Protein AF-A0A4Q5PYB6-F1 (afdb_monomer_lite)

Secondary structure (DSSP, 8-state):
--PPPPPP--GGGSHHHHHHHHHHHHHTTHHHHTSSS--TTTSSHHHHHHHHHHHHHHHTT---S-EEEEEES-TTSHHHHHHHHHHHHHHHHHT-SHHHHEEEEEE-S-HHHHHHHHHT-TTTTS-----

Foldseek 3Di:
DDDDDDDDDDPCPDPVVVVVVCVCQVCALVCPPVPVDDDCVCQDLVNLLVVLVVVCVVCVPPPDQADEAEDEACRNVSSVLSNLVNNVVVCVVVVGPVSVRYDYHYDYPHPSNVVVNVVVCSCVVPPDDDD

Structure (mmCIF, N/CA/C/O backbone):
data_AF-A0A4Q5PYB6-F1
#
_entry.id   AF-A0A4Q5PYB6-F1
#
loop_
_atom_site.group_PDB
_atom_site.id
_atom_site.type_symbol
_atom_site.label_atom_id
_atom_site.label_alt_id
_atom_site.label_comp_id
_atom_site.label_asym_id
_atom_site.label_entity_id
_atom_site.label_seq_id
_atom_site.pdbx_PDB_ins_code
_atom_site.Cartn_x
_atom_site.Cartn_y
_atom_site.Cartn_z
_atom_site.occupancy
_atom_site.B_iso_or_equiv
_atom_site.auth_seq_id
_atom_site.auth_comp_id
_atom_site.auth_asym_id
_atom_site.auth_atom_id
_atom_site.pdbx_PDB_model_num
ATOM 1 N N . MET A 1 1 ? 16.281 19.352 -38.956 1.00 60.66 1 MET A N 1
ATOM 2 C CA . MET A 1 1 ? 15.839 18.165 -38.191 1.00 60.66 1 MET A CA 1
ATOM 3 C C . MET A 1 1 ? 14.463 17.757 -38.706 1.00 60.66 1 MET A C 1
ATOM 5 O O . MET A 1 1 ? 13.590 18.611 -38.741 1.00 60.66 1 MET A O 1
ATOM 9 N N . LYS A 1 2 ? 14.287 16.523 -39.198 1.00 71.94 2 LYS A N 1
ATOM 10 C CA . LYS A 1 2 ? 12.985 16.002 -39.656 1.00 71.94 2 LYS A CA 1
ATOM 11 C C . LYS A 1 2 ? 12.525 14.944 -38.658 1.00 71.94 2 LYS A C 1
ATOM 13 O O . LYS A 1 2 ? 13.247 13.976 -38.448 1.00 71.94 2 LYS A O 1
ATOM 18 N N . PHE A 1 3 ? 11.355 15.130 -38.059 1.00 74.88 3 PHE A N 1
ATOM 19 C CA . PHE A 1 3 ? 10.712 14.103 -37.243 1.00 74.88 3 PHE A CA 1
ATOM 20 C C . PHE A 1 3 ? 9.848 13.225 -38.148 1.00 74.88 3 PHE A C 1
ATOM 22 O O . PHE A 1 3 ? 9.122 13.742 -38.997 1.00 74.88 3 PHE A O 1
ATOM 29 N N . LYS A 1 4 ? 9.938 11.904 -37.987 1.00 80.44 4 LYS A N 1
ATOM 30 C CA . LYS A 1 4 ? 8.961 10.968 -38.548 1.00 80.44 4 LYS A CA 1
ATOM 31 C C . LYS A 1 4 ? 8.004 10.569 -37.437 1.00 80.44 4 LYS A C 1
ATOM 33 O O . LYS A 1 4 ? 8.448 10.217 -36.347 1.00 80.44 4 LYS A O 1
ATOM 38 N N . LEU A 1 5 ? 6.712 10.634 -37.727 1.00 81.88 5 LEU A N 1
ATOM 39 C CA . LEU A 1 5 ? 5.692 10.054 -36.865 1.00 81.88 5 LEU A CA 1
ATOM 40 C C . LEU A 1 5 ? 5.720 8.532 -37.042 1.00 81.88 5 LEU A C 1
ATOM 42 O O . LEU A 1 5 ? 5.927 8.045 -38.155 1.00 81.88 5 LEU A O 1
ATOM 46 N N . GLY A 1 6 ? 5.565 7.802 -35.937 1.00 80.38 6 GLY A N 1
ATOM 47 C CA . GLY A 1 6 ? 5.374 6.354 -35.974 1.00 80.38 6 GLY A CA 1
ATOM 48 C C . GLY A 1 6 ? 4.013 5.991 -36.565 1.00 80.38 6 GLY A C 1
ATOM 49 O O . GLY A 1 6 ? 3.124 6.840 -36.666 1.00 80.38 6 GLY A O 1
ATOM 50 N N . GLU A 1 7 ? 3.852 4.729 -36.952 1.00 87.38 7 GLU A N 1
ATOM 51 C CA . GLU A 1 7 ? 2.546 4.211 -37.356 1.00 87.38 7 GLU A CA 1
ATOM 52 C C . GLU A 1 7 ? 1.567 4.231 -36.177 1.00 87.38 7 GLU A C 1
ATOM 54 O O . GLU A 1 7 ? 1.961 4.128 -35.012 1.00 87.38 7 GLU A O 1
ATOM 59 N N . LEU A 1 8 ? 0.276 4.383 -36.478 1.00 92.06 8 LEU A N 1
ATOM 60 C CA . LEU A 1 8 ? -0.761 4.294 -35.460 1.00 92.06 8 LEU A CA 1
ATOM 61 C C . LEU A 1 8 ? -0.918 2.830 -35.043 1.00 92.06 8 LEU A C 1
ATOM 63 O O . LEU A 1 8 ? -1.273 1.973 -35.848 1.00 92.06 8 LEU A O 1
ATOM 67 N N . GLN A 1 9 ? -0.678 2.556 -33.770 1.00 93.06 9 GLN A N 1
ATOM 68 C CA . GLN A 1 9 ? -0.737 1.219 -33.194 1.00 93.06 9 GLN A CA 1
ATOM 69 C C . GLN A 1 9 ? -1.189 1.298 -31.738 1.00 93.06 9 GLN A C 1
ATOM 71 O O . GLN A 1 9 ? -1.109 2.357 -31.110 1.00 93.06 9 GLN A O 1
ATOM 76 N N . SER A 1 10 ? -1.636 0.171 -31.186 1.00 94.75 10 SER A N 1
ATOM 77 C CA . SER A 1 10 ? -1.928 0.074 -29.757 1.00 94.75 10 SER A CA 1
ATOM 78 C C . SER A 1 10 ? -0.689 0.425 -28.925 1.00 94.75 10 SER A C 1
ATOM 80 O O . SER A 1 10 ? 0.444 0.095 -29.299 1.00 94.75 10 SER A O 1
ATOM 82 N N . PHE A 1 11 ? -0.902 1.124 -27.807 1.00 89.12 11 PHE A N 1
ATOM 83 C CA . PHE A 1 11 ? 0.186 1.664 -26.992 1.00 89.12 11 PHE A CA 1
ATOM 84 C C . PHE A 1 11 ? 1.107 0.570 -26.443 1.00 89.12 11 PHE A C 1
ATOM 86 O O . PHE A 1 11 ? 2.320 0.742 -26.484 1.00 89.12 11 PHE A O 1
ATOM 93 N N . ASP A 1 12 ? 0.551 -0.575 -26.047 1.00 91.06 12 ASP A N 1
ATOM 94 C CA . ASP A 1 12 ? 1.261 -1.770 -25.566 1.00 91.06 12 ASP A CA 1
ATOM 95 C C . ASP A 1 12 ? 2.244 -2.360 -26.591 1.00 91.06 12 ASP A C 1
ATOM 97 O O . ASP A 1 12 ? 3.190 -3.055 -26.233 1.00 91.06 12 ASP A O 1
ATOM 101 N N . LYS A 1 13 ? 2.062 -2.050 -27.878 1.00 91.81 13 LYS A N 1
ATOM 102 C CA . LYS A 1 13 ? 2.979 -2.466 -28.946 1.00 91.81 13 LYS A CA 1
ATOM 103 C C . LYS A 1 13 ? 4.038 -1.410 -29.255 1.00 91.81 13 LYS A C 1
ATOM 105 O O . LYS A 1 13 ? 4.918 -1.650 -30.081 1.00 91.81 13 LYS A O 1
ATOM 110 N N . SER A 1 14 ? 3.899 -0.201 -28.705 1.00 91.81 14 SER A N 1
ATOM 111 C CA . SER A 1 14 ? 4.728 0.947 -29.076 1.00 91.81 14 SER A CA 1
ATOM 112 C C . SER A 1 14 ? 6.150 0.815 -28.529 1.00 91.81 14 SER A C 1
ATOM 114 O O . SER A 1 14 ? 6.339 0.291 -27.429 1.00 91.81 14 SER A O 1
ATOM 116 N N . PRO A 1 15 ? 7.164 1.364 -29.225 1.00 90.19 15 PRO A N 1
ATOM 117 C CA . PRO A 1 15 ? 8.520 1.418 -28.685 1.00 90.19 15 PRO A CA 1
ATOM 118 C C . PRO A 1 15 ? 8.591 2.128 -27.325 1.00 90.19 15 PRO A C 1
ATOM 120 O O . PRO A 1 15 ? 9.404 1.762 -26.481 1.00 90.19 15 PRO A O 1
ATOM 123 N N . ILE A 1 16 ? 7.718 3.118 -27.096 1.00 90.69 16 ILE A N 1
ATOM 124 C CA . ILE A 1 16 ? 7.609 3.834 -25.818 1.00 90.69 16 ILE A CA 1
ATOM 125 C C . ILE A 1 16 ? 7.209 2.869 -24.700 1.00 90.69 16 ILE A C 1
ATOM 127 O O . ILE A 1 16 ? 7.831 2.884 -23.639 1.00 90.69 16 ILE A O 1
ATOM 131 N N . TRP A 1 17 ? 6.224 2.001 -24.942 1.00 91.38 17 TRP A N 1
ATOM 132 C CA . TRP A 1 17 ? 5.831 0.986 -23.968 1.00 91.38 17 TRP A CA 1
ATOM 133 C C . TRP A 1 17 ? 6.957 0.000 -23.686 1.00 91.38 17 TRP A C 1
ATOM 135 O O . TRP A 1 17 ? 7.230 -0.277 -22.527 1.00 91.38 17 TRP A O 1
ATOM 145 N N . THR A 1 18 ? 7.679 -0.463 -24.709 1.00 91.25 18 THR A N 1
ATOM 146 C CA . THR A 1 18 ? 8.838 -1.348 -24.506 1.00 91.25 18 THR A CA 1
ATOM 147 C C . THR A 1 18 ? 9.921 -0.702 -23.639 1.00 91.25 18 THR A C 1
ATOM 149 O O . THR A 1 18 ? 10.520 -1.373 -22.802 1.00 91.25 18 THR A O 1
ATOM 152 N N . ILE A 1 19 ? 10.183 0.597 -23.822 1.00 91.44 19 ILE A N 1
ATOM 153 C CA . ILE A 1 19 ? 11.144 1.341 -22.993 1.00 91.44 19 ILE A CA 1
ATOM 154 C C . ILE A 1 19 ? 10.644 1.433 -21.547 1.00 91.44 19 ILE A C 1
ATOM 156 O O . ILE A 1 19 ? 11.412 1.189 -20.619 1.00 91.44 19 ILE A O 1
ATOM 160 N N . HIS A 1 20 ? 9.365 1.762 -21.359 1.00 88.88 20 HIS A N 1
ATOM 161 C CA . HIS A 1 20 ? 8.745 1.863 -20.040 1.00 88.88 20 HIS A CA 1
ATOM 162 C C . HIS A 1 20 ? 8.745 0.516 -19.307 1.00 88.88 20 HIS A C 1
ATOM 164 O O . HIS A 1 20 ? 9.162 0.441 -18.156 1.00 88.88 20 HIS A O 1
ATOM 170 N N . ASP A 1 21 ? 8.335 -0.555 -19.988 1.00 88.44 21 ASP A N 1
ATOM 171 C CA . ASP A 1 21 ? 8.307 -1.915 -19.456 1.00 88.44 21 ASP A CA 1
ATOM 172 C C . ASP A 1 21 ? 9.690 -2.338 -18.952 1.00 88.44 21 ASP A C 1
ATOM 174 O O . ASP A 1 21 ? 9.851 -2.611 -17.760 1.00 88.44 21 ASP A O 1
ATOM 178 N N . LYS A 1 22 ? 10.713 -2.254 -19.816 1.00 90.06 22 LYS A N 1
ATOM 179 C CA . LYS A 1 22 ? 12.100 -2.559 -19.438 1.00 90.06 22 LYS A CA 1
ATOM 180 C C . LYS A 1 22 ? 12.565 -1.739 -18.245 1.00 90.06 22 LYS A C 1
ATOM 182 O O . LYS A 1 22 ? 13.161 -2.293 -17.327 1.00 90.06 22 LYS A O 1
ATOM 187 N N . TYR A 1 23 ? 12.257 -0.441 -18.223 1.00 89.50 23 TYR A N 1
ATOM 188 C CA . TYR A 1 23 ? 12.702 0.439 -17.151 1.00 89.50 23 TYR A CA 1
ATOM 189 C C . TYR A 1 23 ? 12.274 -0.066 -15.767 1.00 89.50 23 TYR A C 1
ATOM 191 O O . TYR A 1 23 ? 13.147 -0.270 -14.927 1.00 89.50 23 TYR A O 1
ATOM 199 N N . TYR A 1 24 ? 10.983 -0.302 -15.500 1.00 87.19 24 TYR A N 1
ATOM 200 C CA . TYR A 1 24 ? 10.579 -0.716 -14.145 1.00 87.19 24 TYR A CA 1
ATOM 201 C C . TYR A 1 24 ? 10.849 -2.192 -13.850 1.00 87.19 24 TYR A C 1
ATOM 203 O O . TYR A 1 24 ? 11.041 -2.531 -12.679 1.00 87.19 24 TYR A O 1
ATOM 211 N N . GLN A 1 25 ? 10.875 -3.071 -14.859 1.00 86.56 25 GLN A N 1
ATOM 212 C CA . GLN A 1 25 ? 11.246 -4.474 -14.636 1.00 86.56 25 GLN A CA 1
ATOM 213 C C . GLN A 1 25 ? 12.716 -4.594 -14.211 1.00 86.56 25 GLN A C 1
ATOM 215 O O . GLN A 1 25 ? 13.031 -5.346 -13.287 1.00 86.56 25 GLN A O 1
ATOM 220 N N . GLU A 1 26 ? 13.606 -3.811 -14.829 1.00 87.69 26 GLU A N 1
ATOM 221 C CA . GLU A 1 26 ? 15.044 -3.830 -14.536 1.00 87.69 26 GLU A CA 1
ATOM 222 C C . GLU A 1 26 ? 15.413 -2.991 -13.304 1.00 87.69 26 GLU A C 1
ATOM 224 O O . GLU A 1 26 ? 16.273 -3.392 -12.520 1.00 87.69 26 GLU A O 1
ATOM 229 N N . ASN A 1 27 ? 14.788 -1.823 -13.107 1.00 83.38 27 ASN A N 1
ATOM 230 C CA . ASN A 1 27 ? 15.210 -0.893 -12.055 1.00 83.38 27 ASN A CA 1
ATOM 231 C C . ASN A 1 27 ? 14.570 -1.173 -10.690 1.00 83.38 27 ASN A C 1
ATOM 233 O O . ASN A 1 27 ? 15.187 -0.820 -9.679 1.00 83.38 27 ASN A O 1
ATOM 237 N N . GLY A 1 28 ? 13.379 -1.785 -10.625 1.00 84.38 28 GLY A N 1
ATOM 238 C CA . GLY A 1 28 ? 12.685 -2.039 -9.356 1.00 84.38 28 GLY A CA 1
ATOM 239 C C . GLY A 1 28 ? 12.688 -0.802 -8.453 1.00 84.38 28 GLY A C 1
ATOM 240 O O . GLY A 1 28 ? 12.450 0.312 -8.921 1.00 84.38 28 GLY A O 1
ATOM 241 N N . LYS A 1 29 ? 13.068 -0.947 -7.173 1.00 78.56 29 LYS A N 1
ATOM 242 C CA . LYS A 1 29 ? 13.110 0.178 -6.213 1.00 78.56 29 LYS A CA 1
ATOM 243 C C . LYS A 1 29 ? 13.979 1.360 -6.649 1.00 78.56 29 LYS A C 1
ATOM 245 O O . LYS A 1 29 ? 13.783 2.483 -6.174 1.00 78.56 29 LYS A O 1
ATOM 250 N N . ASN A 1 30 ? 14.977 1.124 -7.503 1.00 80.94 30 ASN A N 1
ATOM 251 C CA . ASN A 1 30 ? 15.903 2.167 -7.941 1.00 80.94 30 ASN A CA 1
ATOM 252 C C . ASN A 1 30 ? 15.212 3.213 -8.821 1.00 80.94 30 ASN A C 1
ATOM 254 O O . ASN A 1 30 ? 15.688 4.348 -8.876 1.00 80.94 30 ASN A O 1
ATOM 258 N N . SER A 1 31 ? 14.058 2.877 -9.409 1.00 78.81 31 SER A N 1
ATOM 259 C CA . SER A 1 31 ? 13.185 3.830 -10.099 1.00 78.81 31 SER A CA 1
ATOM 260 C C . SER A 1 31 ? 12.790 5.012 -9.202 1.00 78.81 31 SER A C 1
ATOM 262 O O . SER A 1 31 ? 12.691 6.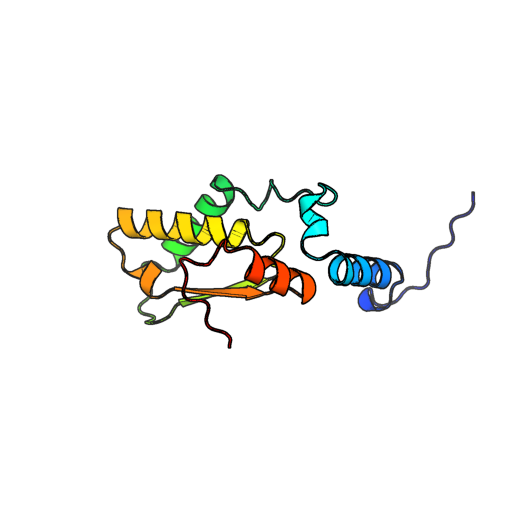140 -9.681 1.00 78.81 31 SER A O 1
ATOM 264 N N . TRP A 1 32 ? 12.640 4.788 -7.890 1.00 79.62 32 TRP A N 1
ATOM 265 C CA . TRP A 1 32 ? 12.276 5.834 -6.923 1.00 79.62 32 TRP A CA 1
ATOM 266 C C . TRP A 1 32 ? 13.467 6.328 -6.094 1.00 79.62 32 TRP A C 1
ATOM 268 O O . TRP A 1 32 ? 13.562 7.523 -5.819 1.00 79.62 32 TRP A O 1
ATOM 278 N N . LYS A 1 33 ? 14.406 5.447 -5.714 1.00 72.88 33 LYS A N 1
ATOM 279 C CA . LYS A 1 33 ? 15.528 5.810 -4.821 1.00 72.88 33 LYS A CA 1
ATOM 280 C C . LYS A 1 33 ? 16.455 6.884 -5.384 1.00 72.88 33 LYS A C 1
ATOM 282 O O . LYS A 1 33 ? 16.930 7.721 -4.626 1.00 72.88 33 LYS A O 1
ATOM 287 N N . ASN A 1 34 ? 16.697 6.873 -6.692 1.00 73.06 34 ASN A N 1
ATOM 288 C CA . ASN A 1 34 ? 17.645 7.795 -7.323 1.00 73.06 34 ASN A CA 1
ATOM 289 C C . ASN A 1 34 ? 17.011 9.144 -7.702 1.00 73.06 34 ASN A C 1
ATOM 291 O O . ASN A 1 34 ? 17.636 9.947 -8.388 1.00 73.06 34 ASN A O 1
ATOM 295 N N . GLY A 1 35 ? 15.758 9.394 -7.299 1.00 64.62 35 GLY A N 1
ATOM 296 C CA . GLY A 1 35 ? 15.045 10.636 -7.609 1.00 64.62 35 GLY A CA 1
ATOM 297 C C . GLY A 1 35 ? 14.648 10.789 -9.081 1.00 64.62 35 GLY A C 1
ATOM 298 O O . GLY A 1 35 ? 14.149 11.844 -9.460 1.00 64.62 35 GLY A O 1
ATOM 299 N N . HIS A 1 36 ? 14.833 9.750 -9.904 1.00 73.62 36 HIS A N 1
ATOM 300 C CA . HIS A 1 36 ? 14.425 9.753 -11.312 1.00 73.62 36 HIS A CA 1
ATOM 301 C C . HIS A 1 36 ? 12.912 9.912 -11.470 1.00 73.62 36 HIS A C 1
ATOM 303 O O . HIS A 1 36 ? 12.455 10.562 -12.408 1.00 73.62 36 HIS A O 1
ATOM 309 N N . ILE A 1 37 ? 12.142 9.348 -10.537 1.00 80.25 37 ILE A N 1
ATOM 310 C CA . ILE A 1 37 ? 10.690 9.478 -10.499 1.00 80.25 37 ILE A CA 1
ATOM 311 C C . ILE A 1 37 ? 10.284 10.171 -9.195 1.00 80.25 37 ILE A C 1
ATOM 313 O O . ILE A 1 37 ? 10.495 9.610 -8.114 1.00 80.25 37 ILE A O 1
ATOM 317 N N . PRO A 1 38 ? 9.687 11.375 -9.255 1.00 79.81 38 PRO A N 1
ATOM 318 C CA . PRO A 1 38 ? 9.210 12.060 -8.064 1.00 79.81 38 PRO A CA 1
ATOM 319 C C . PRO A 1 38 ? 8.028 11.294 -7.458 1.00 79.81 38 PRO A C 1
ATOM 321 O O . PRO A 1 38 ? 6.990 11.141 -8.092 1.00 79.81 38 PRO A O 1
ATOM 324 N N . PHE A 1 39 ? 8.172 10.840 -6.212 1.00 81.75 39 PHE A N 1
ATOM 325 C CA . PHE A 1 39 ? 7.124 10.092 -5.500 1.00 81.75 39 PHE A CA 1
ATOM 326 C C . PHE A 1 39 ? 6.557 10.836 -4.282 1.00 81.75 39 PHE A C 1
ATOM 328 O O . PHE A 1 39 ? 5.470 10.518 -3.812 1.00 81.75 39 PHE A O 1
ATOM 335 N N . ASN A 1 40 ? 7.252 11.857 -3.771 1.00 80.56 40 ASN A N 1
ATOM 336 C CA . ASN A 1 40 ? 6.882 12.531 -2.519 1.00 80.56 40 ASN A CA 1
ATOM 337 C C . ASN A 1 40 ? 5.526 13.248 -2.564 1.00 80.56 40 ASN A C 1
ATOM 339 O O . ASN A 1 40 ? 4.954 13.512 -1.511 1.00 80.56 40 ASN A O 1
ATOM 343 N N . ILE A 1 41 ? 4.999 13.567 -3.750 1.00 85.06 41 ILE A N 1
ATOM 344 C CA . ILE A 1 41 ? 3.687 14.212 -3.882 1.00 85.06 41 ILE A CA 1
ATOM 345 C C . ILE A 1 41 ? 2.540 13.273 -3.475 1.00 85.06 41 ILE A C 1
ATOM 347 O O . ILE A 1 41 ? 1.611 13.713 -2.799 1.00 85.06 41 ILE A O 1
ATOM 351 N N . THR A 1 42 ? 2.638 11.984 -3.811 1.00 86.38 42 THR A N 1
ATOM 352 C CA . THR A 1 42 ? 1.633 10.956 -3.493 1.00 86.38 42 THR A CA 1
ATOM 353 C C . THR A 1 42 ? 2.030 10.077 -2.310 1.00 86.38 42 THR A C 1
ATOM 355 O O . THR A 1 42 ? 1.165 9.559 -1.617 1.00 86.38 42 THR A O 1
ATOM 358 N N . SER A 1 43 ? 3.321 9.941 -2.015 1.00 88.88 43 SER A N 1
ATOM 359 C CA . SER A 1 43 ? 3.825 9.031 -0.980 1.00 88.88 43 SER A CA 1
ATOM 360 C C . SER A 1 43 ? 4.367 9.794 0.227 1.00 88.88 43 SER A C 1
ATOM 362 O O . SER A 1 43 ? 5.535 9.678 0.591 1.00 88.88 43 SER A O 1
ATOM 364 N N . ASN A 1 44 ? 3.507 10.601 0.849 1.00 92.38 44 ASN A N 1
ATOM 365 C CA . ASN A 1 44 ? 3.798 11.297 2.101 1.00 92.38 44 ASN A CA 1
ATOM 366 C C . ASN A 1 44 ? 2.665 11.103 3.118 1.00 92.38 44 ASN A C 1
ATOM 368 O O . ASN A 1 44 ? 1.510 10.872 2.751 1.00 92.38 44 ASN A O 1
ATOM 372 N N . SER A 1 45 ? 2.992 11.264 4.402 1.00 93.12 45 SER A N 1
ATOM 373 C CA . SER A 1 45 ? 2.046 11.070 5.509 1.00 93.12 45 SER A CA 1
ATOM 374 C C . SER A 1 45 ? 0.782 11.934 5.392 1.00 93.12 45 SER A C 1
ATOM 376 O O . SER A 1 45 ? -0.324 11.454 5.635 1.00 93.12 45 SER A O 1
ATOM 378 N N . ARG A 1 46 ? 0.895 13.193 4.942 1.00 95.94 46 ARG A N 1
ATOM 379 C CA . ARG A 1 46 ? -0.264 14.092 4.825 1.00 95.94 46 ARG A CA 1
ATOM 380 C C . ARG A 1 46 ? -1.231 13.657 3.722 1.00 95.94 46 ARG A C 1
ATOM 382 O O . ARG A 1 46 ? -2.446 13.776 3.892 1.00 95.94 46 ARG A O 1
ATOM 389 N N . PHE A 1 47 ? -0.718 13.188 2.592 1.00 96.25 47 PHE A N 1
ATOM 390 C CA . PHE A 1 47 ? -1.532 12.652 1.505 1.00 96.25 47 PHE A CA 1
ATOM 391 C C . PHE A 1 47 ? -2.190 11.331 1.919 1.00 96.25 47 PHE A C 1
ATOM 393 O O . PHE A 1 47 ? -3.400 11.167 1.759 1.00 96.25 47 PHE A O 1
ATOM 400 N N . ALA A 1 48 ? -1.425 10.436 2.545 1.00 97.25 48 ALA A N 1
ATOM 401 C CA . ALA A 1 48 ? -1.928 9.173 3.068 1.00 97.25 48 ALA A CA 1
ATOM 402 C C . ALA A 1 48 ? -3.032 9.364 4.121 1.00 97.25 48 ALA A C 1
ATOM 404 O O . ALA A 1 48 ? -4.073 8.724 4.025 1.00 97.25 48 ALA A O 1
ATOM 405 N N . TYR A 1 49 ? -2.870 10.309 5.056 1.00 98.19 49 TYR A N 1
ATOM 406 C CA . TYR A 1 49 ? -3.891 10.652 6.053 1.00 98.19 49 TYR A CA 1
ATOM 407 C C . TYR A 1 49 ? -5.224 11.054 5.415 1.00 98.19 49 TYR A C 1
ATOM 409 O O . TYR A 1 49 ? -6.284 10.598 5.841 1.00 98.19 49 TYR A O 1
ATOM 417 N N . GLN A 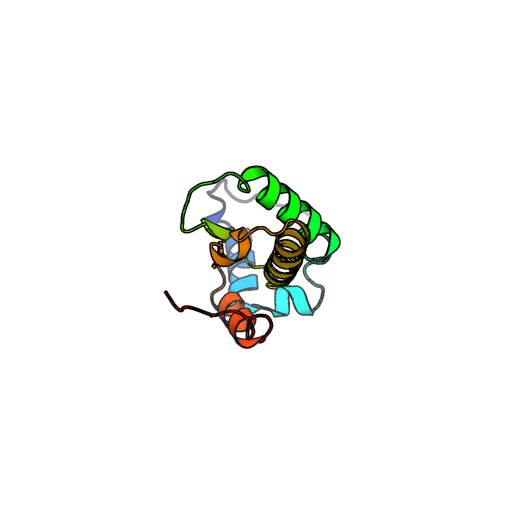1 50 ? -5.187 11.902 4.385 1.00 97.88 50 GLN A N 1
ATOM 418 C CA . GLN A 1 50 ? -6.404 12.352 3.707 1.00 97.88 50 GLN A CA 1
ATOM 419 C C . GLN A 1 50 ? -7.141 11.180 3.047 1.00 97.88 50 GLN A C 1
ATOM 421 O O . GLN A 1 50 ? -8.356 11.068 3.195 1.00 97.88 50 GLN A O 1
ATOM 426 N N . ASN A 1 51 ? -6.405 10.273 2.401 1.00 97.88 51 ASN A N 1
ATOM 427 C CA . ASN A 1 51 ? -6.973 9.067 1.796 1.00 97.88 51 ASN A CA 1
ATOM 428 C C . ASN A 1 51 ? -7.507 8.088 2.851 1.00 97.88 51 ASN A C 1
ATOM 430 O O . ASN A 1 51 ? -8.632 7.611 2.725 1.00 97.88 51 ASN A O 1
ATOM 434 N N . ALA A 1 52 ? -6.751 7.839 3.923 1.00 98.25 52 ALA A N 1
ATOM 435 C CA . ALA A 1 52 ? -7.172 6.984 5.031 1.00 98.25 52 ALA A CA 1
ATOM 436 C C . ALA A 1 52 ? -8.446 7.512 5.705 1.00 98.25 52 ALA A C 1
ATOM 438 O O . ALA A 1 52 ? -9.338 6.737 6.039 1.00 98.25 52 ALA A O 1
ATOM 439 N N . LYS A 1 53 ? -8.574 8.837 5.846 1.00 98.38 53 LYS A N 1
ATOM 440 C CA . LYS A 1 53 ? -9.779 9.478 6.377 1.00 98.38 53 LYS A CA 1
ATOM 441 C C . LYS A 1 53 ? -10.986 9.288 5.461 1.00 98.38 53 LYS A C 1
ATOM 443 O O . LYS A 1 53 ? -12.055 8.952 5.958 1.00 98.38 53 LYS A O 1
ATOM 448 N N . ILE A 1 54 ? -10.827 9.489 4.152 1.00 98.38 54 ILE A N 1
ATOM 449 C CA . ILE A 1 54 ? -11.910 9.254 3.183 1.00 98.38 54 ILE A CA 1
ATOM 450 C C . ILE A 1 54 ? -12.353 7.790 3.239 1.00 98.38 54 ILE A C 1
ATOM 452 O O . ILE A 1 54 ? -13.545 7.522 3.359 1.00 98.38 54 ILE A O 1
ATOM 456 N N . PHE A 1 55 ? -11.397 6.857 3.217 1.00 98.12 55 PHE A N 1
ATOM 457 C CA . PHE A 1 55 ? -11.679 5.429 3.333 1.00 98.12 55 PHE A CA 1
ATOM 458 C C . PHE A 1 55 ? -12.436 5.107 4.626 1.00 98.12 55 PHE A C 1
ATOM 460 O O . PHE A 1 55 ? -13.498 4.493 4.571 1.00 98.12 55 PHE A O 1
ATOM 467 N N . PHE A 1 56 ? -11.935 5.571 5.776 1.00 98.38 56 PHE A N 1
ATOM 468 C CA . PHE A 1 56 ? -12.579 5.358 7.069 1.00 98.38 56 PHE A CA 1
ATOM 469 C C . PHE A 1 56 ? -14.025 5.859 7.067 1.00 98.38 56 PHE A C 1
ATOM 471 O O . PHE A 1 56 ? -14.928 5.105 7.407 1.00 98.38 56 PHE A O 1
ATOM 478 N N . GLU A 1 57 ? -14.272 7.102 6.649 1.00 98.31 57 GLU A N 1
ATOM 479 C CA . GLU A 1 57 ? -15.627 7.665 6.647 1.00 98.31 57 GLU A CA 1
ATOM 480 C C . GLU A 1 57 ? -16.569 6.936 5.679 1.00 98.31 57 GLU A C 1
ATOM 482 O O . GLU A 1 57 ? -17.761 6.836 5.962 1.00 98.31 57 GLU A O 1
ATOM 487 N N . ALA A 1 58 ? -16.048 6.388 4.578 1.00 97.81 58 ALA A N 1
ATOM 488 C CA . ALA A 1 58 ? -16.836 5.625 3.614 1.00 97.81 58 ALA A CA 1
ATOM 489 C C . ALA A 1 58 ? -17.263 4.240 4.132 1.00 97.81 58 ALA A C 1
ATOM 491 O O . ALA A 1 58 ? -18.292 3.724 3.702 1.00 97.81 58 ALA A O 1
ATOM 492 N N . VAL A 1 59 ? -16.483 3.627 5.030 1.00 97.44 59 VAL A N 1
ATOM 493 C CA . VAL A 1 59 ? -16.687 2.226 5.452 1.00 97.44 59 VAL A CA 1
ATOM 494 C C . VAL A 1 59 ? -16.846 2.027 6.963 1.00 97.44 59 VAL A C 1
ATOM 496 O O . VAL A 1 59 ? -17.005 0.890 7.406 1.00 97.44 59 VAL A O 1
ATOM 499 N N . LYS A 1 60 ? -16.846 3.097 7.769 1.00 95.69 60 LYS A N 1
ATOM 500 C CA . LYS A 1 60 ? -16.976 3.035 9.241 1.00 95.69 60 LYS A CA 1
ATOM 501 C C . LYS A 1 60 ? -18.226 2.295 9.722 1.00 95.69 60 LYS A C 1
ATOM 503 O O . LYS A 1 60 ? -18.153 1.608 10.734 1.00 95.69 60 LYS A O 1
ATOM 508 N N . ASP A 1 61 ? -19.322 2.389 8.972 1.00 95.56 61 ASP A N 1
ATOM 509 C CA . ASP A 1 61 ? -20.611 1.766 9.301 1.00 95.56 61 ASP A CA 1
ATOM 510 C C . ASP A 1 61 ? -20.807 0.415 8.581 1.00 95.56 61 ASP A C 1
ATOM 512 O O . ASP A 1 61 ? -21.877 -0.188 8.634 1.00 95.56 61 ASP A O 1
ATOM 516 N N . SER A 1 62 ? -19.775 -0.078 7.885 1.00 94.44 62 SER A N 1
ATOM 517 C CA . SER A 1 62 ? -19.819 -1.357 7.178 1.00 94.44 62 SER A CA 1
ATOM 518 C C . SER A 1 62 ? -19.835 -2.534 8.150 1.00 94.44 62 SER A C 1
ATOM 520 O O . SER A 1 62 ? -18.917 -2.687 8.962 1.00 94.44 62 SER A O 1
ATOM 522 N N . SER A 1 63 ? -20.818 -3.420 7.986 1.00 94.06 63 SER A N 1
ATOM 523 C CA . SER A 1 63 ? -20.948 -4.684 8.719 1.00 94.06 63 SER A CA 1
ATOM 524 C C . SER A 1 63 ? -20.075 -5.821 8.171 1.00 94.06 63 SER A C 1
ATOM 526 O O . SER A 1 63 ? -20.149 -6.941 8.672 1.00 94.06 63 SER A O 1
ATOM 528 N N . LEU A 1 64 ? -19.253 -5.571 7.144 1.00 95.06 64 LEU A N 1
ATOM 529 C CA . LEU A 1 64 ? -18.381 -6.594 6.561 1.00 95.06 64 LEU A CA 1
ATOM 530 C C . LEU A 1 64 ? -17.325 -7.056 7.569 1.00 95.06 64 LEU A C 1
ATOM 532 O O . LEU A 1 64 ? -16.571 -6.243 8.093 1.00 95.06 64 LEU A O 1
ATOM 536 N N . GLU A 1 65 ? -17.190 -8.362 7.779 1.00 94.44 65 GLU A N 1
ATOM 537 C CA . GLU A 1 65 ? -16.165 -8.909 8.681 1.00 94.44 65 GLU A CA 1
ATOM 538 C C . GLU A 1 65 ? -14.735 -8.677 8.170 1.00 94.44 65 GLU A C 1
ATOM 540 O O . GLU A 1 65 ? -13.803 -8.545 8.963 1.00 94.44 65 GLU A O 1
ATOM 545 N N . LYS A 1 66 ? -14.556 -8.602 6.844 1.00 95.75 66 LYS A N 1
ATOM 546 C CA . LYS A 1 66 ? -13.269 -8.353 6.185 1.00 95.75 66 LYS A CA 1
ATOM 547 C C . LYS A 1 66 ? -13.402 -7.261 5.134 1.00 95.75 66 LYS A C 1
ATOM 549 O O . LYS A 1 66 ? -14.340 -7.261 4.340 1.00 95.75 66 LYS A O 1
ATOM 554 N N . LEU A 1 67 ? -12.428 -6.360 5.110 1.00 96.12 67 LEU A N 1
ATOM 555 C CA . LEU A 1 67 ? -12.319 -5.267 4.152 1.00 96.12 67 LEU A CA 1
ATOM 556 C C . LEU A 1 67 ? -11.024 -5.432 3.365 1.00 96.12 67 LEU A C 1
ATOM 558 O O . LEU A 1 67 ? -9.939 -5.249 3.912 1.00 96.12 67 LEU A O 1
ATOM 562 N N . TYR A 1 68 ? -11.136 -5.774 2.088 1.00 95.69 68 TYR A N 1
ATOM 563 C CA . TYR A 1 68 ? -9.983 -5.890 1.204 1.00 95.69 68 TYR A CA 1
ATOM 564 C C . TYR A 1 68 ? -9.704 -4.554 0.522 1.00 95.69 68 TYR A C 1
ATOM 566 O O . TYR A 1 68 ? -10.606 -3.949 -0.056 1.00 95.69 68 TYR A O 1
ATOM 574 N N . ILE A 1 69 ? -8.454 -4.104 0.586 1.00 95.88 69 ILE A N 1
ATOM 575 C CA . ILE A 1 69 ? -7.983 -2.891 -0.085 1.00 95.88 69 ILE A CA 1
ATOM 576 C C . ILE A 1 69 ? -6.875 -3.313 -1.038 1.00 95.88 69 ILE A C 1
ATOM 578 O O . ILE A 1 69 ? -5.890 -3.889 -0.593 1.00 95.88 69 ILE A O 1
ATOM 582 N N . MET A 1 70 ? -7.032 -3.042 -2.331 1.00 95.94 70 MET A N 1
ATOM 583 C CA . MET A 1 70 ? -6.015 -3.329 -3.340 1.00 95.94 70 MET A CA 1
ATOM 584 C C . MET A 1 70 ? -5.418 -2.020 -3.850 1.00 95.94 70 MET A C 1
ATOM 586 O O . MET A 1 70 ? -6.121 -1.206 -4.444 1.00 95.94 70 MET A O 1
ATOM 590 N N . GLU A 1 71 ? -4.124 -1.828 -3.625 1.00 95.00 71 GLU A N 1
ATOM 591 C CA . GLU A 1 71 ? -3.349 -0.747 -4.226 1.00 95.00 71 GLU A CA 1
ATOM 592 C C . GLU A 1 71 ? -2.800 -1.207 -5.574 1.00 95.00 71 GLU A C 1
ATOM 594 O O . GLU A 1 71 ? -2.112 -2.226 -5.652 1.00 95.00 71 GLU A O 1
ATOM 599 N N . MET A 1 72 ? -3.103 -0.454 -6.632 1.00 94.56 72 MET A N 1
ATOM 600 C CA . MET A 1 72 ? -2.602 -0.703 -7.982 1.00 94.56 72 MET A CA 1
ATOM 601 C C . MET A 1 72 ? -1.388 0.178 -8.268 1.00 94.56 72 MET A C 1
ATOM 603 O O . MET A 1 72 ? -1.521 1.396 -8.365 1.00 94.56 72 MET A O 1
ATOM 607 N N . GLY A 1 73 ? -0.227 -0.447 -8.457 1.00 92.69 73 GLY A N 1
ATOM 608 C CA . GLY A 1 73 ? 1.035 0.256 -8.671 1.00 92.69 73 GLY A CA 1
ATOM 609 C C . GLY A 1 73 ? 1.648 0.691 -7.347 1.00 92.69 73 GLY A C 1
ATOM 610 O O . GLY A 1 73 ? 1.509 1.838 -6.934 1.00 92.69 73 GLY A O 1
ATOM 611 N N . ALA A 1 74 ? 2.363 -0.232 -6.712 1.00 92.06 74 ALA A N 1
ATOM 612 C CA . ALA A 1 74 ? 2.951 -0.072 -5.388 1.00 92.06 74 ALA A CA 1
ATOM 613 C C . ALA A 1 74 ? 3.908 1.121 -5.258 1.00 92.06 74 ALA A C 1
ATOM 615 O O . ALA A 1 74 ? 4.154 1.620 -4.155 1.00 92.06 74 ALA A O 1
ATOM 616 N N . GLY A 1 75 ? 4.515 1.556 -6.366 1.00 90.88 75 GLY A N 1
ATOM 617 C CA . GLY A 1 75 ? 5.509 2.619 -6.333 1.00 90.88 75 GLY A CA 1
ATOM 618 C C . GLY A 1 75 ? 6.659 2.240 -5.398 1.00 90.88 75 GLY A C 1
ATOM 619 O O . GLY A 1 75 ? 7.180 1.135 -5.457 1.00 90.88 75 GLY A O 1
ATOM 620 N N . SER A 1 76 ? 7.028 3.121 -4.470 1.00 89.56 76 SER A N 1
ATOM 621 C CA . SER A 1 76 ? 8.037 2.809 -3.448 1.00 89.56 76 SER A CA 1
ATOM 622 C C . SER A 1 76 ? 7.516 1.990 -2.254 1.00 89.56 76 SER A C 1
ATOM 624 O O . SER A 1 76 ? 8.283 1.721 -1.333 1.00 89.56 76 SER A O 1
ATOM 626 N N . GLY A 1 77 ? 6.218 1.672 -2.197 1.00 91.81 77 GLY A N 1
ATOM 627 C CA . GLY A 1 77 ? 5.542 1.091 -1.028 1.00 91.81 77 GLY A CA 1
ATOM 628 C C . GLY A 1 77 ? 5.314 2.076 0.130 1.00 91.81 77 GLY A C 1
ATOM 629 O O . GLY A 1 77 ? 4.606 1.771 1.085 1.00 91.81 77 GLY A O 1
ATOM 630 N N . ILE A 1 78 ? 5.873 3.288 0.058 1.00 92.25 78 ILE A N 1
ATOM 631 C CA . ILE A 1 78 ? 5.799 4.286 1.138 1.00 92.25 78 ILE A CA 1
ATOM 632 C C . ILE A 1 78 ? 4.367 4.801 1.346 1.00 92.25 78 ILE A C 1
ATOM 634 O O . ILE A 1 78 ? 3.985 5.110 2.476 1.00 92.25 78 ILE A O 1
ATOM 638 N N . PHE A 1 79 ? 3.566 4.893 0.279 1.00 95.06 79 PHE A N 1
ATOM 639 C CA . PHE A 1 79 ? 2.161 5.276 0.410 1.00 95.06 79 PHE A CA 1
ATOM 640 C C . PHE A 1 79 ? 1.385 4.246 1.234 1.00 95.06 79 PHE A C 1
ATOM 642 O O . PHE A 1 79 ? 0.773 4.639 2.224 1.00 95.06 79 PHE A O 1
ATOM 649 N N . ALA A 1 80 ? 1.473 2.957 0.885 1.00 95.56 80 ALA A N 1
ATOM 650 C CA . ALA A 1 80 ? 0.835 1.869 1.626 1.00 95.56 80 ALA A CA 1
ATOM 651 C C . ALA A 1 80 ? 1.180 1.917 3.120 1.00 95.56 80 ALA A C 1
ATOM 653 O O . ALA A 1 80 ? 0.291 1.874 3.970 1.00 95.56 80 ALA A O 1
ATOM 654 N N . TYR A 1 81 ? 2.469 2.084 3.436 1.00 94.75 81 TYR A N 1
ATOM 655 C CA . TYR A 1 81 ? 2.941 2.212 4.813 1.00 94.75 81 TYR A CA 1
ATOM 656 C C . TYR A 1 81 ? 2.262 3.375 5.539 1.00 94.75 81 TYR A C 1
ATOM 658 O O . TYR A 1 81 ? 1.605 3.176 6.559 1.00 94.75 81 TYR A O 1
ATOM 666 N N . TYR A 1 82 ? 2.352 4.592 4.993 1.00 96.50 82 TYR A N 1
ATOM 667 C CA . TYR A 1 82 ? 1.721 5.740 5.636 1.00 96.50 82 TYR A CA 1
ATOM 668 C C . TYR A 1 82 ? 0.200 5.608 5.698 1.00 96.50 82 TYR A C 1
ATOM 670 O O . TYR A 1 82 ? -0.400 6.065 6.665 1.00 96.50 82 TYR A O 1
ATOM 678 N N . PHE A 1 83 ? -0.441 5.003 4.700 1.00 97.56 83 PHE A N 1
ATOM 679 C CA . PHE A 1 83 ? -1.884 4.798 4.704 1.00 97.56 83 PHE A CA 1
ATOM 680 C C . PHE A 1 83 ? -2.297 3.912 5.878 1.00 97.56 83 PHE A C 1
ATOM 682 O O . PHE A 1 83 ? -3.204 4.284 6.621 1.00 97.56 83 PHE A O 1
ATOM 689 N N . LEU A 1 84 ? -1.612 2.783 6.076 1.00 96.94 84 LEU A N 1
ATOM 690 C CA . LEU A 1 84 ? -1.889 1.860 7.174 1.00 96.94 84 LEU A CA 1
ATOM 691 C C . LEU A 1 84 ? -1.640 2.515 8.536 1.00 96.94 84 LEU A C 1
ATOM 693 O O . LEU A 1 84 ? -2.523 2.466 9.393 1.00 96.94 84 LEU A O 1
ATOM 697 N N . GLU A 1 85 ? -0.520 3.221 8.704 1.00 96.94 85 GLU A N 1
ATOM 698 C CA . GLU A 1 85 ? -0.218 3.957 9.939 1.00 96.94 85 GLU A CA 1
ATOM 699 C C . GLU A 1 85 ? -1.284 5.017 10.252 1.00 96.94 85 GLU A C 1
ATOM 701 O O . GLU A 1 85 ? -1.789 5.109 11.372 1.00 96.94 85 GLU A O 1
ATOM 706 N N . GLN A 1 86 ? -1.687 5.810 9.255 1.00 98.19 86 GLN A N 1
ATOM 707 C CA . GLN A 1 86 ? -2.708 6.838 9.453 1.00 98.19 86 GLN A CA 1
ATOM 708 C C . GLN A 1 86 ? -4.092 6.235 9.705 1.00 98.19 86 GLN A C 1
ATOM 710 O O . GLN A 1 86 ? -4.836 6.746 10.543 1.00 98.19 86 GLN A O 1
ATOM 715 N N . LEU A 1 87 ? -4.445 5.138 9.031 1.00 98.25 87 LEU A N 1
ATOM 716 C CA . LEU A 1 87 ? -5.710 4.446 9.259 1.00 98.25 87 LEU A CA 1
ATOM 717 C C . LEU A 1 87 ? -5.776 3.847 10.668 1.00 98.25 87 LEU A C 1
ATOM 719 O O . LEU A 1 87 ? -6.815 3.964 11.322 1.00 98.25 87 LEU A O 1
ATOM 723 N N . LYS A 1 88 ? -4.674 3.263 11.153 1.00 97.44 88 LYS A N 1
ATOM 724 C CA . LYS A 1 88 ? -4.539 2.764 12.526 1.00 97.44 88 LYS A CA 1
ATOM 725 C C . LYS A 1 88 ? -4.805 3.877 13.538 1.00 97.44 88 LYS A C 1
ATOM 727 O O . LYS A 1 88 ? -5.698 3.733 14.371 1.00 97.44 88 LYS A O 1
ATOM 732 N N . ILE A 1 89 ? -4.127 5.019 13.389 1.00 98.19 89 ILE A N 1
ATOM 733 C CA . ILE A 1 89 ? -4.307 6.201 14.248 1.00 98.19 89 ILE A CA 1
ATOM 734 C C . ILE A 1 89 ? -5.766 6.680 14.238 1.00 98.19 89 ILE A C 1
ATOM 736 O O . ILE A 1 89 ? -6.341 6.952 15.293 1.00 98.19 89 ILE A O 1
ATOM 740 N N . ILE A 1 90 ? -6.391 6.773 13.059 1.00 98.50 90 ILE A N 1
ATOM 741 C CA . ILE A 1 90 ? -7.798 7.185 12.937 1.00 98.50 90 ILE A CA 1
ATOM 742 C C . ILE A 1 90 ? -8.713 6.199 13.677 1.00 98.50 90 ILE A C 1
ATOM 744 O O . ILE A 1 90 ? -9.593 6.628 14.427 1.00 98.50 90 ILE A O 1
ATOM 748 N N . CYS A 1 91 ? -8.505 4.892 13.509 1.00 97.94 91 CYS A N 1
ATOM 749 C CA . CYS A 1 91 ? -9.317 3.870 14.168 1.00 97.94 91 CYS A CA 1
ATOM 750 C C . CYS A 1 91 ? -9.168 3.915 15.694 1.00 97.94 91 CYS A C 1
ATOM 752 O O . CYS A 1 91 ? -10.177 3.862 16.397 1.00 97.94 91 CYS A O 1
ATOM 754 N N . GLU A 1 92 ? -7.947 4.090 16.207 1.00 97.81 92 GLU A N 1
ATOM 755 C CA . GLU A 1 92 ? -7.676 4.248 17.642 1.00 97.81 92 GLU A CA 1
ATOM 756 C C . GLU A 1 92 ? -8.399 5.475 18.218 1.00 97.81 92 GLU A C 1
ATOM 758 O O . GLU A 1 92 ? -9.123 5.366 19.210 1.00 97.81 92 GLU A O 1
ATOM 763 N N . GLN A 1 93 ? -8.298 6.631 17.552 1.00 98.06 93 GLN A N 1
ATOM 764 C CA . GLN A 1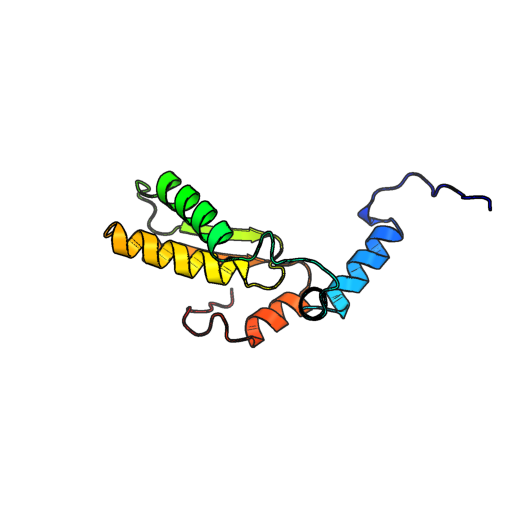 93 ? -8.972 7.869 17.968 1.00 98.06 93 GLN A CA 1
ATOM 765 C C . GLN A 1 93 ? -10.499 7.744 17.967 1.00 98.06 93 GLN A C 1
ATOM 767 O O 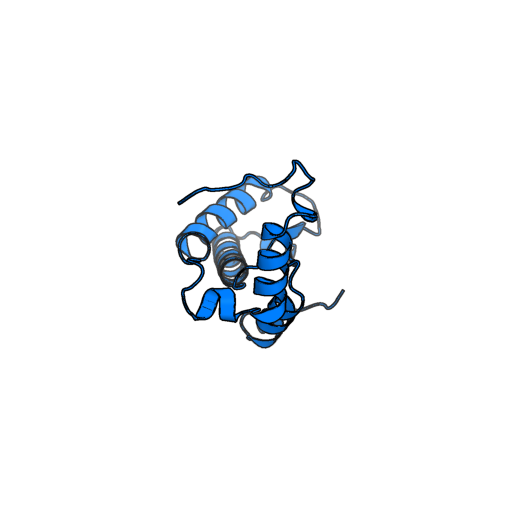. GLN A 1 93 ? -11.180 8.322 18.817 1.00 98.06 93 GLN A O 1
ATOM 772 N N . LYS A 1 94 ? -11.050 7.002 17.004 1.00 97.69 94 LYS A N 1
ATOM 773 C CA . LYS A 1 94 ? -12.494 6.788 16.851 1.00 97.69 94 LYS A CA 1
ATOM 774 C C . LYS A 1 94 ? -13.015 5.584 17.633 1.00 97.69 94 LYS A C 1
ATOM 776 O O . LYS A 1 94 ? -14.218 5.342 17.596 1.00 97.69 94 LYS A O 1
ATOM 781 N N . LYS A 1 95 ? -12.146 4.854 18.346 1.00 97.19 95 LYS A N 1
ATOM 782 C CA . LYS A 1 95 ? -12.469 3.595 19.041 1.00 97.19 95 LYS A CA 1
ATOM 783 C C . LYS A 1 95 ? -13.149 2.573 18.116 1.00 97.19 95 LYS A C 1
ATOM 785 O O . LYS A 1 95 ? -14.075 1.879 18.523 1.00 97.19 95 LYS A O 1
ATOM 790 N N . SER A 1 96 ? -12.703 2.513 16.865 1.00 96.69 96 SER A N 1
ATOM 791 C CA . SER A 1 96 ? -13.229 1.610 15.843 1.00 96.69 96 SER A CA 1
ATOM 792 C C . SER A 1 96 ? -12.367 0.354 15.736 1.00 96.69 96 SER A C 1
ATOM 794 O O . SER A 1 96 ? -11.141 0.420 15.817 1.00 96.69 96 SER A O 1
ATOM 796 N N . ASP A 1 97 ? -13.000 -0.795 15.508 1.00 95.38 97 ASP A N 1
ATOM 797 C CA . ASP A 1 97 ? -12.319 -2.062 15.233 1.00 95.38 97 ASP A CA 1
ATOM 798 C C . ASP A 1 97 ? -11.917 -2.230 13.758 1.00 95.38 97 ASP A C 1
ATOM 800 O O . ASP A 1 97 ? -11.274 -3.219 13.408 1.00 95.38 97 ASP A O 1
ATOM 804 N N . LEU A 1 98 ? -12.273 -1.265 12.903 1.00 96.62 98 LEU A N 1
ATOM 805 C CA . LEU A 1 98 ? -12.177 -1.346 11.448 1.00 96.62 98 LEU A CA 1
ATOM 806 C C . LEU A 1 98 ? -10.787 -1.755 10.967 1.00 96.62 98 LEU A C 1
ATOM 808 O O . LEU A 1 98 ? -10.679 -2.602 10.086 1.00 96.62 98 LEU A O 1
ATOM 812 N N . PHE A 1 99 ? -9.726 -1.230 11.582 1.00 96.50 99 PHE A N 1
ATOM 813 C CA . PHE A 1 99 ? -8.352 -1.589 11.228 1.00 96.50 99 PHE A CA 1
ATOM 814 C C . PHE A 1 99 ? -8.079 -3.099 11.331 1.00 96.50 99 PHE A C 1
ATOM 816 O O . PHE A 1 99 ? -7.385 -3.652 10.487 1.00 96.50 99 PHE A O 1
ATOM 823 N N . LYS A 1 100 ? -8.683 -3.799 12.303 1.00 94.50 100 LYS A N 1
ATOM 824 C CA . LYS A 1 100 ? -8.523 -5.256 12.478 1.00 94.50 100 LYS A CA 1
ATOM 825 C C . LYS A 1 100 ? -9.183 -6.069 11.363 1.00 94.50 100 LYS A C 1
ATOM 827 O O . LYS A 1 100 ? -8.853 -7.236 11.184 1.00 94.50 100 LYS A O 1
ATOM 832 N N . ARG A 1 101 ? -10.131 -5.469 10.639 1.00 95.19 101 ARG A N 1
ATOM 833 C CA . ARG A 1 101 ? -10.854 -6.093 9.523 1.00 95.19 101 ARG A CA 1
ATOM 834 C C . ARG A 1 101 ? -10.160 -5.856 8.181 1.00 95.19 101 ARG A C 1
ATOM 836 O O . ARG A 1 101 ? -10.495 -6.518 7.195 1.00 95.19 101 ARG A O 1
ATOM 843 N N . VAL A 1 102 ? -9.206 -4.926 8.120 1.00 95.81 102 VAL A N 1
ATOM 844 C CA . VAL A 1 102 ? -8.527 -4.533 6.881 1.00 95.81 102 VAL A CA 1
ATOM 845 C C . VAL A 1 102 ? -7.494 -5.573 6.458 1.00 95.81 102 VAL A C 1
ATOM 847 O O . VAL A 1 102 ? -6.642 -5.990 7.234 1.00 95.81 102 VAL A O 1
ATOM 850 N N . HIS A 1 103 ? -7.564 -5.949 5.186 1.00 95.25 103 HIS A N 1
ATOM 851 C CA . HIS A 1 103 ? -6.613 -6.798 4.485 1.00 95.25 103 HIS A CA 1
ATOM 852 C C . HIS A 1 103 ? -6.083 -5.999 3.290 1.00 95.25 103 HIS A C 1
ATOM 854 O O . HIS A 1 103 ? -6.788 -5.809 2.297 1.00 95.25 103 HIS A O 1
ATOM 860 N N . TYR A 1 104 ? -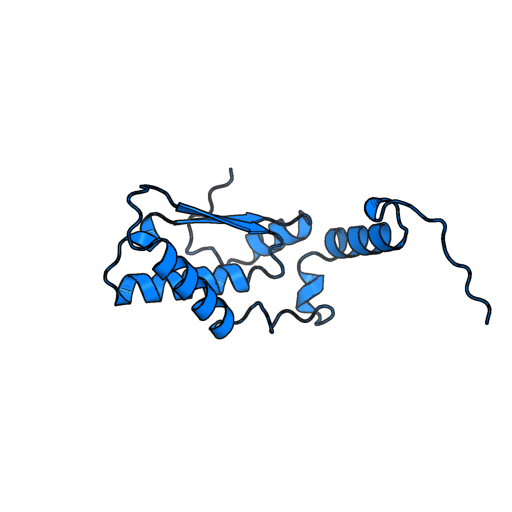4.861 -5.483 3.409 1.00 95.69 104 TYR A N 1
ATOM 861 C CA . TYR A 1 104 ? -4.256 -4.616 2.400 1.00 95.69 104 TYR A CA 1
ATOM 862 C C . TYR A 1 104 ? -3.392 -5.429 1.433 1.00 95.69 104 TYR A C 1
ATOM 864 O O . TYR A 1 104 ? -2.519 -6.180 1.859 1.00 95.69 104 TYR A O 1
ATOM 872 N N . MET A 1 105 ? -3.629 -5.270 0.136 1.00 95.12 105 MET A N 1
ATOM 873 C CA . MET A 1 105 ? -2.898 -5.919 -0.945 1.00 95.12 105 MET A CA 1
ATOM 874 C C . MET A 1 105 ? -2.151 -4.860 -1.748 1.00 95.12 105 MET A C 1
ATOM 876 O O . MET A 1 105 ? -2.764 -4.025 -2.412 1.00 95.12 105 MET A O 1
ATOM 880 N N . ILE A 1 106 ? -0.825 -4.919 -1.703 1.00 93.69 106 ILE A N 1
ATOM 881 C CA . ILE A 1 106 ? 0.042 -4.099 -2.545 1.00 93.69 106 ILE A CA 1
ATOM 882 C C . ILE A 1 106 ? 0.270 -4.862 -3.849 1.00 93.69 106 ILE A C 1
ATOM 884 O O . ILE A 1 106 ? 0.766 -5.988 -3.823 1.00 93.69 106 ILE A O 1
ATOM 888 N N . THR A 1 107 ? -0.088 -4.263 -4.984 1.00 94.88 107 THR A N 1
ATOM 889 C CA . THR A 1 107 ? 0.122 -4.866 -6.306 1.00 94.88 107 THR A CA 1
ATOM 890 C C . THR A 1 107 ? 0.980 -3.962 -7.176 1.00 94.88 107 THR A C 1
ATOM 892 O O . THR A 1 107 ? 0.887 -2.738 -7.128 1.00 94.88 107 THR A O 1
ATOM 895 N N . ASP A 1 108 ? 1.836 -4.565 -7.987 1.00 93.19 108 ASP A N 1
ATOM 896 C CA . ASP A 1 108 ? 2.657 -3.866 -8.963 1.00 93.19 108 ASP A CA 1
ATOM 897 C C . ASP A 1 108 ? 2.900 -4.806 -10.139 1.00 93.19 108 ASP A C 1
ATOM 899 O O . ASP A 1 108 ? 2.921 -6.028 -9.979 1.00 93.19 108 ASP A O 1
ATOM 903 N N . TYR A 1 109 ? 3.069 -4.235 -11.324 1.00 91.00 109 TYR A N 1
ATOM 904 C CA . TYR A 1 109 ? 3.389 -5.016 -12.509 1.00 91.00 109 TYR A CA 1
ATOM 905 C C . TYR A 1 109 ? 4.868 -5.448 -12.519 1.00 91.00 109 TYR A C 1
ATOM 907 O O . TYR A 1 109 ? 5.221 -6.447 -13.150 1.00 91.00 109 TYR A O 1
ATOM 915 N N . SER A 1 110 ? 5.741 -4.706 -11.826 1.00 91.25 110 SER A N 1
ATOM 916 C CA . SER A 1 110 ? 7.152 -5.040 -11.651 1.00 91.25 110 SER A CA 1
ATOM 917 C C . SER A 1 110 ? 7.323 -6.018 -10.491 1.00 91.25 110 SER A C 1
ATOM 919 O O . SER A 1 110 ? 7.243 -5.655 -9.314 1.00 91.25 110 SER A O 1
ATOM 921 N N . VAL A 1 111 ? 7.624 -7.275 -10.822 1.00 90.06 111 VAL A N 1
ATOM 922 C CA . VAL A 1 111 ? 7.940 -8.316 -9.828 1.00 90.06 111 VAL A CA 1
ATOM 923 C C . VAL A 1 111 ? 9.192 -7.936 -9.032 1.00 90.06 111 VAL A C 1
ATOM 925 O O . VAL A 1 111 ? 9.257 -8.162 -7.823 1.00 90.06 111 VAL A O 1
ATOM 928 N N . THR A 1 112 ? 10.170 -7.305 -9.689 1.00 90.75 112 THR A N 1
ATOM 929 C CA . THR A 1 112 ? 11.370 -6.763 -9.039 1.00 90.75 112 THR A CA 1
ATOM 930 C C . THR A 1 112 ? 10.993 -5.749 -7.962 1.00 90.75 112 THR A C 1
ATOM 932 O O . THR A 1 112 ? 11.496 -5.841 -6.843 1.00 90.75 112 THR A O 1
ATOM 935 N N . ASN A 1 113 ? 10.061 -4.835 -8.258 1.00 91.38 113 ASN A N 1
ATOM 936 C CA . ASN A 1 113 ? 9.595 -3.860 -7.278 1.00 91.38 113 ASN A CA 1
ATOM 937 C C . ASN A 1 113 ? 8.894 -4.523 -6.082 1.00 91.38 113 ASN A C 1
ATOM 939 O O . ASN A 1 113 ? 9.208 -4.220 -4.932 1.00 91.38 113 ASN A O 1
ATOM 943 N N . LEU A 1 114 ? 7.998 -5.483 -6.330 1.00 91.38 114 LEU A N 1
ATOM 944 C CA . LEU A 1 114 ? 7.328 -6.213 -5.248 1.00 91.38 114 LEU A CA 1
ATOM 945 C C . LEU A 1 114 ? 8.325 -6.939 -4.337 1.00 91.38 114 LEU A C 1
ATOM 947 O O . LEU A 1 114 ? 8.203 -6.879 -3.112 1.00 91.38 114 LEU A O 1
ATOM 951 N N . ASN A 1 115 ? 9.346 -7.574 -4.915 1.00 90.88 115 ASN A N 1
ATOM 952 C CA . ASN A 1 115 ? 10.412 -8.217 -4.148 1.00 90.88 115 ASN A CA 1
ATOM 953 C C . ASN A 1 115 ? 11.223 -7.204 -3.336 1.00 90.88 115 ASN A C 1
ATOM 955 O O . ASN A 1 115 ? 11.557 -7.454 -2.179 1.00 90.88 115 ASN A O 1
ATOM 959 N N . ASP A 1 116 ? 11.533 -6.049 -3.916 1.00 91.19 116 ASP A N 1
ATOM 960 C CA . ASP A 1 116 ? 12.237 -4.984 -3.216 1.00 91.19 116 ASP A CA 1
ATOM 961 C C . ASP A 1 116 ? 11.446 -4.441 -2.021 1.00 91.19 116 ASP A C 1
ATOM 963 O O . ASP A 1 116 ? 12.024 -4.237 -0.950 1.00 91.19 116 ASP A O 1
ATOM 967 N N . ILE A 1 117 ? 10.136 -4.241 -2.186 1.00 91.12 117 ILE A N 1
ATOM 968 C CA . ILE A 1 117 ? 9.235 -3.815 -1.113 1.00 91.12 117 ILE A CA 1
ATOM 969 C C . ILE A 1 117 ? 9.182 -4.884 -0.021 1.00 91.12 117 ILE A C 1
ATOM 971 O O . ILE A 1 117 ? 9.389 -4.563 1.151 1.00 91.12 117 ILE A O 1
ATOM 975 N N . LYS A 1 118 ? 8.998 -6.155 -0.396 1.00 89.25 118 LYS A N 1
ATOM 976 C CA . LYS A 1 118 ? 9.005 -7.292 0.537 1.00 89.25 118 LYS A CA 1
ATOM 977 C C . LYS A 1 118 ? 10.298 -7.357 1.357 1.00 89.25 118 LYS A C 1
ATOM 979 O O . LYS A 1 118 ? 10.256 -7.614 2.552 1.00 89.25 118 LYS A O 1
ATOM 984 N N . ASN A 1 119 ? 11.440 -7.066 0.736 1.00 90.25 119 ASN A N 1
ATOM 985 C CA . ASN A 1 119 ? 12.752 -7.090 1.389 1.00 90.25 119 ASN A CA 1
ATOM 986 C C . ASN A 1 119 ? 13.080 -5.814 2.188 1.00 90.25 119 ASN A C 1
ATOM 988 O O . ASN A 1 119 ? 14.090 -5.776 2.891 1.00 90.25 119 ASN A O 1
ATOM 992 N N . SER A 1 120 ? 12.274 -4.754 2.071 1.00 87.50 120 SER A N 1
ATOM 993 C CA . SER A 1 120 ? 12.543 -3.451 2.697 1.00 87.50 120 SER A CA 1
ATOM 994 C C . SER A 1 120 ? 12.295 -3.411 4.205 1.00 87.50 120 SER A C 1
ATOM 996 O O . SER A 1 120 ? 12.675 -2.430 4.842 1.00 87.50 120 SER A O 1
ATOM 998 N N . LYS A 1 121 ? 11.665 -4.451 4.768 1.00 84.88 121 LYS A N 1
ATOM 999 C CA . LYS A 1 121 ? 11.255 -4.558 6.179 1.00 84.88 121 LYS A CA 1
ATOM 1000 C C . LYS A 1 121 ? 10.236 -3.523 6.666 1.00 84.88 121 LYS A C 1
ATOM 1002 O O . LYS A 1 121 ? 9.819 -3.562 7.817 1.00 84.88 121 LYS A O 1
ATOM 1007 N N . VAL A 1 122 ? 9.785 -2.620 5.790 1.00 86.19 122 VAL A N 1
ATOM 1008 C CA . VAL A 1 122 ? 8.787 -1.575 6.096 1.00 86.19 122 VAL A CA 1
ATOM 1009 C C . VAL A 1 122 ? 7.475 -2.159 6.628 1.00 86.19 122 VAL A C 1
ATOM 1011 O O . VAL A 1 122 ? 6.765 -1.495 7.376 1.00 86.19 122 VAL A O 1
ATOM 1014 N N . PHE A 1 123 ? 7.169 -3.404 6.266 1.00 88.88 123 PHE A N 1
ATOM 1015 C CA . PHE A 1 123 ? 5.942 -4.090 6.651 1.00 88.88 123 PHE A CA 1
ATOM 1016 C C . PHE A 1 123 ? 6.170 -5.233 7.648 1.00 88.88 123 PHE A C 1
ATOM 1018 O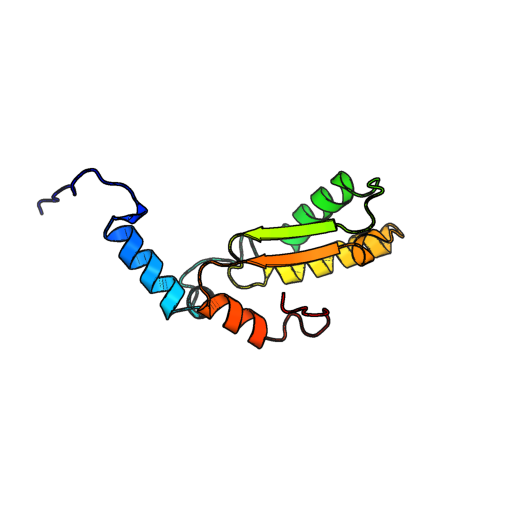 O . PHE A 1 123 ? 5.273 -6.047 7.817 1.00 88.88 123 PHE A O 1
ATOM 1025 N N . ASP A 1 124 ? 7.326 -5.313 8.318 1.00 86.62 124 ASP A N 1
ATOM 1026 C CA . ASP A 1 124 ? 7.630 -6.416 9.251 1.00 86.62 124 ASP A CA 1
ATOM 1027 C C . ASP A 1 124 ? 6.657 -6.474 10.445 1.00 86.62 124 ASP A C 1
ATOM 1029 O O . ASP A 1 124 ? 6.395 -7.547 10.986 1.00 86.62 124 ASP A O 1
ATOM 1033 N N . GLU A 1 125 ? 6.083 -5.333 10.842 1.00 83.62 125 GLU A N 1
ATOM 1034 C CA . GLU A 1 125 ? 5.054 -5.257 11.893 1.00 83.62 125 GLU A CA 1
ATOM 1035 C C . GLU A 1 125 ? 3.669 -5.743 11.424 1.00 83.62 125 GLU A C 1
ATOM 1037 O O . GLU A 1 125 ? 2.758 -5.932 12.233 1.00 83.62 125 GLU A O 1
ATOM 1042 N N . TYR A 1 126 ? 3.504 -5.961 10.119 1.00 84.19 126 TYR A N 1
ATOM 1043 C CA . TYR A 1 126 ? 2.276 -6.426 9.496 1.00 84.19 126 TYR A CA 1
ATOM 1044 C C . TYR A 1 126 ? 2.405 -7.910 9.137 1.00 84.19 126 TYR A C 1
ATOM 1046 O O . TYR A 1 126 ? 3.439 -8.374 8.660 1.00 84.19 126 TYR A O 1
ATOM 1054 N N . GLN A 1 127 ? 1.337 -8.687 9.339 1.00 73.44 127 GLN A N 1
ATOM 1055 C CA . GLN A 1 127 ? 1.322 -10.088 8.913 1.00 73.44 127 GLN A CA 1
ATOM 1056 C C . GLN A 1 127 ? 1.305 -10.163 7.381 1.00 73.44 127 GLN A C 1
ATOM 1058 O O . GLN A 1 127 ? 0.258 -10.023 6.747 1.00 73.44 127 GLN A O 1
ATOM 1063 N N . LEU A 1 128 ? 2.476 -10.385 6.784 1.00 65.19 128 LEU A N 1
ATOM 1064 C CA . LEU A 1 128 ? 2.617 -10.631 5.354 1.00 65.19 128 LEU A CA 1
ATOM 1065 C C . LEU A 1 128 ? 2.151 -12.054 5.031 1.00 65.19 128 LEU A C 1
ATOM 1067 O O . LEU A 1 128 ? 2.895 -13.023 5.185 1.00 65.19 128 LEU A O 1
ATOM 1071 N N . ASN A 1 129 ? 0.915 -12.179 4.558 1.00 60.19 129 ASN A N 1
ATOM 1072 C CA . ASN A 1 129 ? 0.420 -13.430 4.000 1.00 60.19 129 ASN A CA 1
ATOM 1073 C C . ASN A 1 129 ? 0.856 -13.519 2.532 1.00 60.19 129 ASN A C 1
ATOM 1075 O O . ASN A 1 129 ? 0.486 -12.666 1.728 1.00 60.19 129 ASN A O 1
ATOM 1079 N N . ASN A 1 130 ? 1.633 -14.545 2.172 1.00 50.41 130 ASN A N 1
ATOM 1080 C CA . ASN A 1 130 ? 1.817 -14.885 0.761 1.00 50.41 130 ASN A CA 1
ATOM 1081 C C . ASN A 1 130 ? 0.539 -15.616 0.320 1.00 50.41 130 ASN A C 1
ATOM 1083 O O . ASN A 1 130 ? 0.323 -16.751 0.744 1.00 50.41 130 ASN A O 1
ATOM 1087 N N . THR A 1 131 ? -0.326 -14.953 -0.445 1.00 48.59 131 THR A N 1
ATOM 1088 C CA . THR A 1 131 ? -1.351 -15.641 -1.252 1.00 48.59 131 THR A CA 1
ATOM 1089 C C . THR A 1 131 ? -0.727 -16.324 -2.451 1.00 48.59 131 THR A C 1
ATOM 1091 O O . THR A 1 131 ? 0.219 -15.729 -3.018 1.00 48.59 131 THR A O 1
#

Radius of gyration: 18.41 Å; chains: 1; bounding box: 39×34×59 Å

Sequence (131 aa):
MKFKLGELQSFDKSPIWTIHDKYYQENGKNSWKNGHIPFNITSNSRFAYQNAKIFFEAVKDSSLEKLYIMEMGAGSGIFAYYFLEQLKIICEQKKSDLFKRVHYMITDYSVTNLNDIKNSKVFDEYQLNNT

pLDDT: mean 89.6, std 9.52, range [48.59, 98.5]